Protein AF-A0AAJ6CWS4-F1 (afdb_monomer)

Secondary structure (DSSP, 8-state):
-HHHHHHHHHTT--HHHHHHHHHHHHHTT--SS-HHHHHHHHHHHHHHT----GGG-SS-------------

Radius of gyration: 16.11 Å; Cα contacts (8 Å, |Δi|>4): 30; chains: 1; bounding box: 27×25×53 Å

pLDDT: mean 85.07, std 16.54, range [46.97, 98.12]

Mean predicted aligned error: 7.99 Å

Solvent-accessible surface area (backbone atoms only — not comparable to full-atom values): 4631 Å² total; per-residue (Å²): 120,64,52,60,46,52,50,15,60,76,65,80,44,51,60,65,58,51,51,50,51,42,51,54,24,54,77,69,76,44,82,70,64,54,73,72,52,49,51,53,49,53,52,41,25,63,76,70,69,54,82,80,54,80,89,68,56,87,80,84,78,80,80,78,78,72,76,79,80,75,79,129

Nearest PDB structures (foldseek):
  1i5n-assembly3_C  TM=5.605E-01  e=4.439E+00  Salmonella enterica subsp. enterica serovar Typhimurium

Foldseek 3Di:
DQLLCVLCVVVVHDSVVLVVQCVVCVVVVHHSDDPVSVVSSVVSCVVVVPPDDPVNVDDDDDPPPPPPPDDD

Sequence (72 aa):
MKVLKALAEHRDMSLGDLIEGIVLHAFEGQAPFSPATLETIDQLKRIYGLELGATDSHRLVETTGKADDEPS

Structure (mmCIF, N/CA/C/O backbone):
data_AF-A0AAJ6CWS4-F1
#
_entry.id   AF-A0AAJ6CWS4-F1
#
loop_
_atom_site.group_PDB
_atom_site.id
_atom_site.type_symbol
_atom_site.label_atom_id
_atom_site.label_alt_id
_atom_site.label_comp_id
_atom_site.label_asym_id
_atom_site.label_entity_id
_atom_site.label_seq_id
_atom_site.pdbx_PDB_ins_code
_atom_site.Cartn_x
_atom_site.Cartn_y
_atom_site.Cartn_z
_atom_site.occupancy
_atom_site.B_iso_or_equiv
_atom_site.auth_seq_id
_atom_site.auth_comp_id
_atom_site.auth_asym_id
_atom_site.auth_atom_id
_atom_site.pdbx_PDB_model_num
ATOM 1 N N . MET A 1 1 ? -6.728 7.856 0.649 1.00 77.12 1 MET A N 1
ATOM 2 C CA . MET A 1 1 ? -5.503 7.424 1.366 1.00 77.12 1 MET A CA 1
ATOM 3 C C . MET A 1 1 ? -5.771 6.905 2.791 1.00 77.12 1 MET A C 1
ATOM 5 O O . MET A 1 1 ? -4.975 7.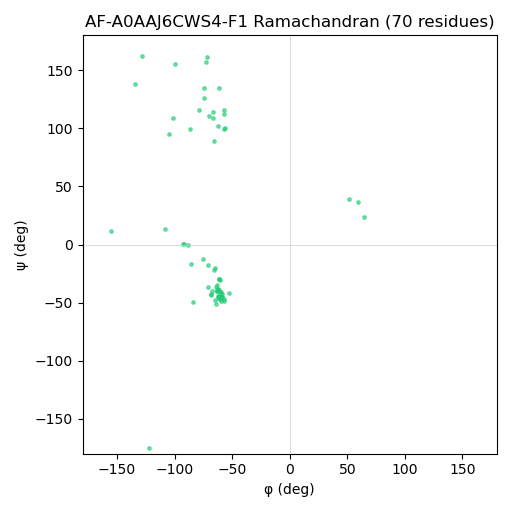191 3.669 1.00 77.12 1 MET A O 1
ATOM 9 N N . LYS A 1 2 ? -6.857 6.161 3.074 1.00 90.75 2 LYS A N 1
ATOM 10 C CA . LYS A 1 2 ? -7.091 5.604 4.431 1.00 90.75 2 LYS A CA 1
ATOM 11 C C . LYS A 1 2 ? -6.352 4.277 4.630 1.00 90.75 2 LYS A C 1
ATOM 13 O O . LYS A 1 2 ? -5.566 4.154 5.554 1.00 90.75 2 LYS A O 1
ATOM 18 N N . VAL A 1 3 ? -6.514 3.353 3.679 1.00 94.25 3 VAL A N 1
ATOM 19 C CA . VAL A 1 3 ? -5.860 2.033 3.691 1.00 94.25 3 VAL A CA 1
ATOM 20 C C . VAL A 1 3 ? -4.333 2.142 3.698 1.00 94.25 3 VAL A C 1
ATOM 22 O O . VAL A 1 3 ? -3.703 1.545 4.556 1.00 94.25 3 VAL A O 1
ATOM 25 N N . LEU A 1 4 ? -3.737 2.952 2.813 1.00 94.75 4 LEU A N 1
ATOM 26 C CA . LEU A 1 4 ? -2.274 3.118 2.772 1.00 94.75 4 LEU A CA 1
ATOM 27 C C . LEU A 1 4 ? -1.703 3.716 4.065 1.00 94.75 4 LEU A C 1
ATOM 29 O O . LEU A 1 4 ? -0.657 3.276 4.522 1.00 94.75 4 LEU A O 1
ATOM 33 N N . LYS A 1 5 ? -2.397 4.684 4.677 1.00 95.75 5 LYS A N 1
ATOM 34 C CA . LYS A 1 5 ? -1.975 5.255 5.965 1.00 95.75 5 LYS A CA 1
ATOM 35 C C . LYS A 1 5 ? -2.035 4.215 7.081 1.00 95.75 5 LYS A C 1
ATOM 37 O O . LYS A 1 5 ? -1.049 4.031 7.776 1.00 95.75 5 LYS A O 1
ATOM 42 N N . ALA A 1 6 ? -3.146 3.489 7.182 1.00 96.50 6 ALA A N 1
ATOM 43 C CA . ALA A 1 6 ? -3.304 2.437 8.180 1.00 96.50 6 ALA A CA 1
ATOM 44 C C . ALA A 1 6 ? -2.305 1.282 7.985 1.00 96.50 6 ALA A C 1
ATOM 46 O O . ALA A 1 6 ? -1.828 0.715 8.960 1.00 96.50 6 ALA A O 1
ATOM 47 N N . LEU A 1 7 ? -1.956 0.943 6.739 1.00 97.06 7 LEU A N 1
ATOM 48 C CA . LEU A 1 7 ? -0.937 -0.066 6.456 1.00 97.06 7 LEU A CA 1
ATOM 49 C C . LEU A 1 7 ? 0.463 0.404 6.872 1.00 97.06 7 LEU A C 1
ATOM 51 O O . LEU A 1 7 ? 1.205 -0.385 7.450 1.00 97.06 7 LEU A O 1
ATOM 55 N N . ALA A 1 8 ? 0.810 1.665 6.598 1.00 97.50 8 ALA A N 1
ATOM 56 C CA . ALA A 1 8 ? 2.078 2.251 7.030 1.00 97.50 8 ALA A CA 1
ATOM 57 C C . ALA A 1 8 ? 2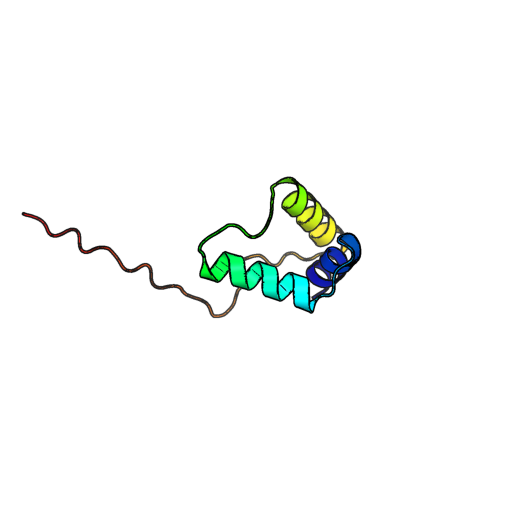.191 2.262 8.565 1.00 97.50 8 ALA A C 1
ATOM 59 O O . ALA A 1 8 ? 3.187 1.792 9.107 1.00 97.50 8 ALA A O 1
ATOM 60 N N . GLU A 1 9 ? 1.126 2.684 9.257 1.00 96.56 9 GLU A N 1
ATOM 61 C CA . GLU A 1 9 ? 1.030 2.635 10.723 1.00 96.56 9 GLU A CA 1
ATOM 62 C C . GLU A 1 9 ? 1.154 1.199 11.257 1.00 96.56 9 GLU A C 1
ATOM 64 O O . GLU A 1 9 ? 1.910 0.956 12.188 1.00 96.56 9 GLU A O 1
ATOM 69 N N . HIS A 1 10 ? 0.479 0.224 10.640 1.00 95.81 10 HIS A N 1
ATOM 70 C CA . HIS A 1 10 ? 0.558 -1.187 11.040 1.00 95.81 10 HIS A CA 1
ATOM 71 C C . HIS A 1 10 ? 1.953 -1.809 10.845 1.00 95.81 10 HIS A C 1
ATOM 73 O O . HIS A 1 10 ? 2.254 -2.845 11.437 1.00 95.81 10 HIS A O 1
ATOM 79 N N . ARG A 1 11 ? 2.793 -1.215 9.991 1.00 94.25 11 ARG A N 1
ATOM 80 C CA . ARG A 1 11 ? 4.151 -1.686 9.689 1.00 94.25 11 ARG A CA 1
ATOM 81 C C . ARG A 1 11 ? 5.239 -0.797 10.286 1.00 94.25 11 ARG A C 1
ATOM 83 O O . ARG A 1 11 ? 6.392 -0.943 9.892 1.00 94.25 11 ARG A O 1
ATOM 90 N N . ASP A 1 12 ? 4.872 0.099 11.203 1.00 96.50 12 ASP A N 1
ATOM 91 C CA . ASP A 1 12 ? 5.787 1.012 11.892 1.00 96.50 12 ASP A CA 1
ATOM 92 C C . ASP A 1 12 ? 6.700 1.798 10.928 1.00 96.50 12 ASP A C 1
ATOM 94 O O . ASP A 1 12 ? 7.880 2.020 11.194 1.00 96.50 12 ASP A O 1
ATOM 98 N N . MET A 1 13 ? 6.153 2.224 9.783 1.00 97.19 13 MET A N 1
ATOM 99 C CA . MET A 1 13 ? 6.876 2.983 8.756 1.00 97.19 13 MET A CA 1
ATOM 100 C C . MET A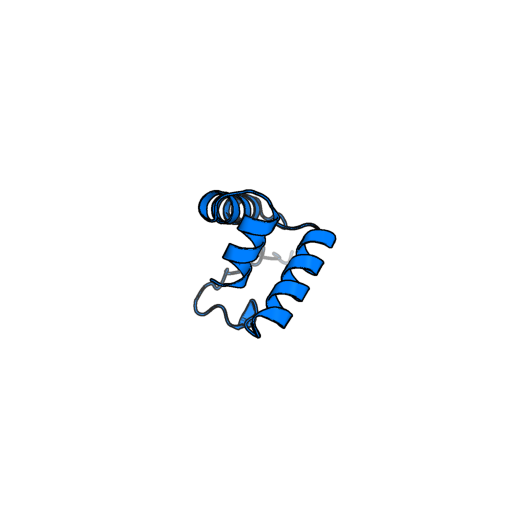 1 13 ? 6.128 4.254 8.363 1.00 97.19 13 MET A C 1
ATOM 102 O O . MET A 1 13 ? 4.923 4.392 8.594 1.00 97.19 13 MET A O 1
ATOM 106 N N . SER A 1 14 ? 6.828 5.202 7.736 1.00 98.12 14 SER A N 1
ATOM 107 C CA . SER A 1 14 ? 6.153 6.381 7.208 1.00 98.12 14 SER A CA 1
ATOM 108 C C . SER A 1 14 ? 5.338 6.030 5.959 1.00 98.12 14 SER A C 1
ATOM 110 O O . SER A 1 14 ? 5.609 5.065 5.240 1.00 98.12 14 SER A O 1
ATOM 112 N N . LEU A 1 15 ? 4.333 6.856 5.652 1.00 97.38 15 LEU A N 1
ATOM 113 C CA . LEU A 1 15 ? 3.608 6.735 4.385 1.00 97.38 15 LEU A CA 1
ATOM 114 C C . LEU A 1 15 ? 4.542 6.930 3.176 1.00 97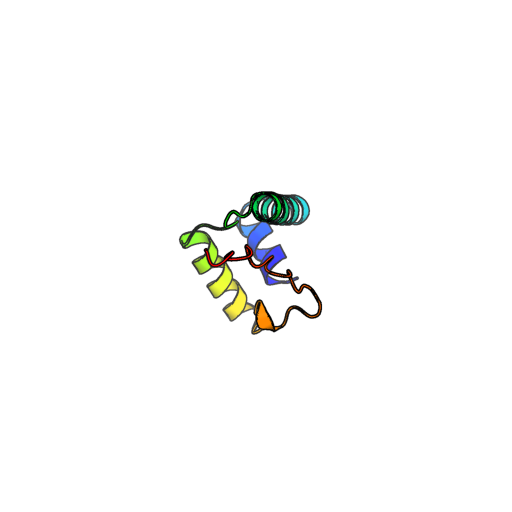.38 15 LEU A C 1
ATOM 116 O O . LEU A 1 15 ? 4.290 6.350 2.124 1.00 97.38 15 LEU A O 1
ATOM 120 N N . GLY A 1 16 ? 5.592 7.746 3.328 1.00 97.62 16 GLY A N 1
ATOM 121 C CA . GLY A 1 16 ? 6.601 7.967 2.292 1.00 97.62 16 GLY A CA 1
ATOM 122 C C . GLY A 1 16 ? 7.365 6.686 1.978 1.00 97.62 16 GLY A C 1
ATOM 123 O O . GLY A 1 16 ? 7.370 6.273 0.823 1.00 97.62 16 GLY A O 1
ATOM 124 N N . ASP A 1 17 ? 7.888 6.018 3.008 1.00 97.62 17 ASP A N 1
ATOM 125 C CA . ASP A 1 17 ? 8.651 4.768 2.866 1.00 97.62 17 ASP A CA 1
ATOM 126 C C . ASP A 1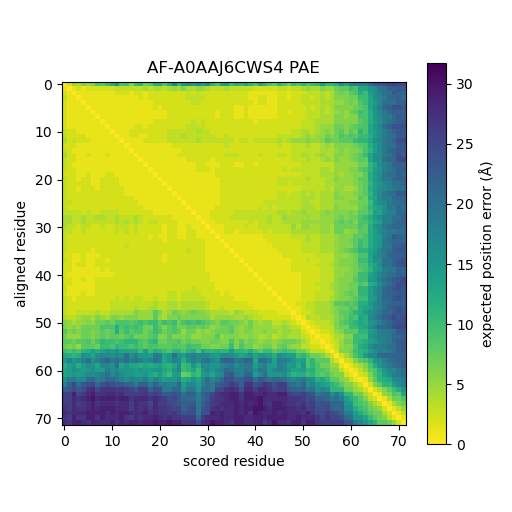 17 ? 7.800 3.660 2.233 1.00 97.62 17 ASP A C 1
ATOM 128 O O . ASP A 1 17 ? 8.257 2.933 1.352 1.00 97.62 17 ASP A O 1
ATOM 132 N N . LEU A 1 18 ? 6.525 3.556 2.634 1.00 97.50 18 LEU A N 1
ATOM 133 C CA . LEU A 1 18 ? 5.595 2.595 2.041 1.00 97.50 18 LEU A CA 1
ATOM 134 C C . LEU A 1 18 ? 5.409 2.848 0.538 1.00 97.50 18 LEU A C 1
ATOM 136 O O . LEU A 1 18 ? 5.431 1.909 -0.256 1.00 97.50 18 LEU A O 1
ATOM 140 N N . ILE A 1 19 ? 5.194 4.106 0.142 1.00 96.62 19 ILE A N 1
ATOM 141 C CA . ILE A 1 19 ? 4.978 4.462 -1.265 1.00 96.62 19 ILE A CA 1
ATOM 142 C C . ILE A 1 19 ? 6.259 4.254 -2.071 1.00 96.62 19 ILE A C 1
ATOM 144 O O . ILE A 1 19 ? 6.189 3.684 -3.157 1.00 96.62 19 ILE A O 1
ATOM 148 N N . GLU A 1 20 ? 7.410 4.669 -1.543 1.00 97.50 20 GLU A N 1
ATOM 149 C CA . GLU A 1 20 ? 8.709 4.450 -2.177 1.00 97.50 20 GLU A CA 1
ATOM 150 C C . GLU A 1 20 ? 8.951 2.955 -2.416 1.00 97.50 20 GLU A C 1
ATOM 152 O O . GLU A 1 20 ? 9.215 2.558 -3.547 1.00 97.50 20 GLU A O 1
ATOM 157 N N . GLY A 1 21 ? 8.737 2.107 -1.405 1.00 96.38 21 GLY A N 1
ATOM 158 C CA . GLY A 1 21 ? 8.868 0.656 -1.540 1.00 96.38 21 GLY A CA 1
ATOM 159 C C . GLY A 1 21 ? 7.947 0.053 -2.607 1.00 96.38 21 GLY A C 1
ATOM 160 O O . GLY A 1 21 ? 8.395 -0.775 -3.401 1.00 96.38 21 GLY A O 1
ATOM 161 N N . ILE A 1 22 ? 6.679 0.482 -2.679 1.00 96.00 22 ILE A N 1
ATOM 162 C CA . ILE A 1 22 ? 5.738 0.034 -3.724 1.00 96.00 22 ILE A CA 1
ATOM 163 C C . ILE A 1 22 ? 6.235 0.438 -5.118 1.00 96.00 22 ILE A C 1
ATOM 165 O O . ILE A 1 22 ? 6.189 -0.369 -6.046 1.00 96.00 22 ILE A O 1
ATOM 169 N N . VAL A 1 23 ? 6.702 1.679 -5.269 1.00 96.00 23 VAL A N 1
ATOM 170 C CA . VAL A 1 23 ? 7.174 2.221 -6.550 1.00 96.00 23 VAL A CA 1
ATOM 171 C C . VAL A 1 23 ? 8.463 1.535 -7.005 1.00 96.00 23 VAL A C 1
ATOM 173 O O . VAL A 1 23 ? 8.573 1.205 -8.182 1.00 96.00 23 VAL A O 1
ATOM 176 N N . LEU A 1 24 ? 9.400 1.251 -6.096 1.00 97.62 24 LEU A N 1
ATOM 177 C CA . LEU A 1 24 ? 10.630 0.519 -6.417 1.00 97.62 24 LEU A CA 1
ATOM 178 C C . LEU A 1 24 ? 10.334 -0.896 -6.935 1.00 97.62 24 LEU A C 1
ATOM 180 O O . LEU A 1 24 ? 10.854 -1.276 -7.980 1.00 97.62 24 LEU A O 1
ATOM 184 N N . HIS A 1 25 ? 9.427 -1.640 -6.290 1.00 95.75 25 HIS A N 1
ATOM 185 C CA . HIS A 1 25 ? 9.000 -2.950 -6.804 1.00 95.75 25 HIS A CA 1
ATOM 186 C C . HIS A 1 25 ? 8.337 -2.832 -8.182 1.00 95.75 25 HIS A C 1
ATOM 188 O O . HIS A 1 25 ? 8.589 -3.662 -9.051 1.00 95.75 25 HIS A O 1
ATOM 194 N N . ALA A 1 26 ? 7.523 -1.795 -8.405 1.00 93.50 26 ALA A N 1
ATOM 195 C CA . ALA A 1 26 ? 6.908 -1.554 -9.708 1.00 93.50 26 ALA A CA 1
ATOM 196 C C . ALA A 1 26 ? 7.958 -1.266 -10.799 1.00 93.50 26 ALA A C 1
ATOM 198 O O . ALA A 1 26 ? 7.842 -1.802 -11.898 1.00 93.50 26 ALA A O 1
ATOM 199 N N . PHE A 1 27 ? 9.011 -0.496 -10.496 1.00 94.75 27 PHE A N 1
ATOM 200 C CA . PHE A 1 27 ? 10.137 -0.277 -11.415 1.00 94.75 27 PHE A CA 1
ATOM 201 C C . PHE A 1 27 ? 10.884 -1.572 -11.763 1.00 94.75 27 PHE A C 1
ATOM 203 O O . PHE A 1 27 ? 11.404 -1.699 -12.869 1.00 94.75 27 PHE A O 1
ATOM 210 N N . GLU A 1 28 ? 10.907 -2.542 -10.850 1.00 96.19 28 GLU A N 1
ATOM 211 C CA . GLU A 1 28 ? 11.537 -3.855 -11.032 1.00 96.19 28 GLU A CA 1
ATOM 212 C C . GLU A 1 28 ? 10.576 -4.931 -11.583 1.00 96.19 28 GLU A C 1
ATOM 214 O O . GLU A 1 28 ? 10.968 -6.088 -11.763 1.00 96.19 28 GLU A O 1
ATOM 219 N N . GLY A 1 29 ? 9.307 -4.585 -11.837 1.00 93.12 29 GLY A N 1
ATOM 220 C CA . GLY A 1 29 ? 8.275 -5.533 -12.272 1.00 93.12 29 GLY A CA 1
ATOM 221 C C . GLY A 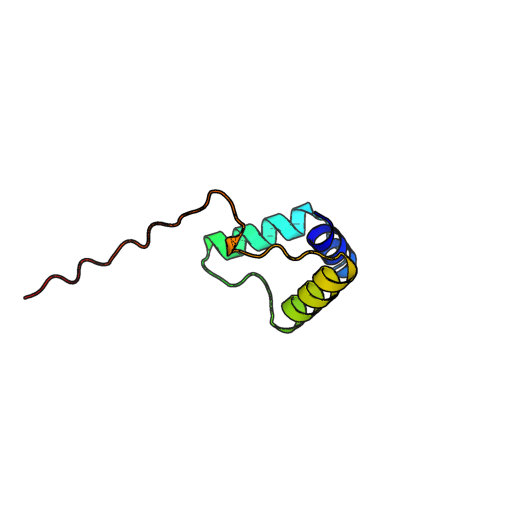1 29 ? 7.938 -6.610 -11.232 1.00 93.12 29 GLY A C 1
ATOM 222 O O . GLY A 1 29 ? 7.481 -7.696 -11.589 1.00 93.12 29 GLY A O 1
ATOM 223 N N . GLN A 1 30 ? 8.188 -6.339 -9.951 1.00 93.69 30 GLN A N 1
ATOM 224 C CA . GLN A 1 30 ? 7.944 -7.250 -8.836 1.00 93.69 30 GLN A CA 1
ATOM 225 C C . GLN A 1 30 ? 6.641 -6.911 -8.107 1.00 93.69 30 GLN A C 1
ATOM 227 O O . GLN A 1 30 ? 6.173 -5.772 -8.089 1.00 93.69 30 GLN A O 1
ATOM 232 N N . ALA A 1 31 ? 6.055 -7.911 -7.447 1.00 94.62 31 ALA A N 1
ATOM 233 C CA . ALA A 1 31 ? 4.912 -7.686 -6.573 1.00 94.62 31 ALA A CA 1
ATOM 234 C C . ALA A 1 31 ? 5.375 -7.016 -5.261 1.00 94.62 31 ALA A C 1
ATOM 236 O O . ALA A 1 31 ? 6.231 -7.575 -4.576 1.00 94.62 31 ALA A O 1
ATOM 237 N N . PRO A 1 32 ? 4.791 -5.874 -4.851 1.00 95.12 32 PRO A N 1
ATOM 238 C CA . PRO A 1 32 ? 5.238 -5.133 -3.667 1.00 95.12 32 PRO A CA 1
ATOM 239 C C . PRO A 1 32 ? 4.817 -5.767 -2.333 1.00 95.12 32 PRO A C 1
ATOM 241 O O . PRO A 1 32 ? 5.280 -5.350 -1.273 1.00 95.12 32 PRO A O 1
ATOM 244 N N . PHE A 1 33 ? 3.903 -6.743 -2.353 1.00 96.44 33 PHE A N 1
ATOM 245 C CA . PHE A 1 33 ? 3.290 -7.293 -1.148 1.00 96.44 33 PHE A CA 1
ATOM 246 C C . PHE A 1 33 ? 3.244 -8.817 -1.161 1.00 96.44 33 PHE A C 1
ATOM 248 O O . PHE A 1 33 ? 2.874 -9.444 -2.151 1.00 96.44 33 PHE A O 1
ATOM 255 N N . SER A 1 34 ? 3.543 -9.408 -0.005 1.00 95.88 34 SER A N 1
ATOM 256 C CA . SER A 1 34 ? 3.328 -10.831 0.253 1.00 95.88 34 SER A CA 1
ATOM 257 C C . SER A 1 34 ? 1.835 -11.164 0.410 1.00 95.88 34 SER A C 1
ATOM 259 O O . SER A 1 34 ? 1.051 -10.277 0.767 1.00 95.88 34 SER A O 1
ATOM 261 N N . PRO A 1 35 ? 1.429 -12.442 0.269 1.00 97.38 35 PRO A N 1
ATOM 262 C CA . PRO A 1 35 ? 0.044 -12.866 0.497 1.00 97.38 35 PRO A CA 1
ATOM 263 C C . PRO A 1 35 ? -0.519 -12.440 1.862 1.00 97.38 35 PRO A C 1
ATOM 265 O O . PRO A 1 35 ? -1.633 -11.932 1.937 1.00 97.38 35 PRO A O 1
ATOM 268 N N . ALA A 1 36 ? 0.278 -12.546 2.929 1.00 96.69 36 ALA A N 1
ATOM 269 C CA . ALA A 1 36 ? -0.126 -12.105 4.266 1.00 96.69 36 ALA A CA 1
ATOM 270 C C . ALA A 1 36 ? -0.373 -10.586 4.337 1.00 96.69 36 ALA A C 1
ATOM 272 O O . ALA A 1 36 ? -1.287 -10.124 5.011 1.00 96.69 36 ALA A O 1
ATOM 273 N N . THR A 1 37 ? 0.422 -9.791 3.614 1.00 96.06 37 THR A N 1
ATOM 274 C CA . THR A 1 37 ? 0.227 -8.334 3.556 1.00 96.06 37 THR A CA 1
ATOM 275 C C . THR A 1 37 ? -1.020 -7.968 2.754 1.00 96.06 37 THR A C 1
ATOM 277 O O . THR A 1 37 ? -1.741 -7.050 3.139 1.00 96.06 37 THR A O 1
ATOM 280 N N . LEU A 1 38 ? -1.310 -8.705 1.679 1.00 96.69 38 LEU A N 1
ATOM 281 C CA . LEU A 1 38 ? -2.542 -8.540 0.907 1.00 96.69 38 LEU A CA 1
ATOM 282 C C . LEU A 1 38 ? -3.787 -8.845 1.752 1.00 96.69 38 LEU A C 1
ATOM 284 O O . LEU A 1 38 ? -4.761 -8.101 1.679 1.00 96.69 38 LEU A O 1
ATOM 288 N N . GLU A 1 39 ? -3.735 -9.855 2.624 1.00 96.81 39 GLU A N 1
ATOM 289 C CA . GLU A 1 39 ? -4.827 -10.135 3.562 1.00 96.81 39 GLU A CA 1
ATOM 290 C C . GLU A 1 39 ? -5.078 -8.960 4.523 1.00 96.81 39 GLU A C 1
ATOM 292 O O . GLU A 1 39 ? -6.225 -8.545 4.714 1.00 96.81 39 GLU A O 1
ATOM 297 N N . THR A 1 40 ? -4.016 -8.365 5.081 1.00 96.12 40 THR A N 1
ATOM 298 C CA . THR A 1 40 ? -4.132 -7.149 5.904 1.00 96.12 40 THR A CA 1
ATOM 299 C C . THR A 1 40 ? -4.758 -5.997 5.115 1.00 96.12 40 THR A C 1
ATOM 301 O O . THR A 1 40 ? -5.654 -5.317 5.616 1.00 96.12 40 THR A O 1
ATOM 304 N N . ILE A 1 41 ? -4.323 -5.779 3.870 1.00 95.62 41 ILE A N 1
ATOM 305 C CA . ILE A 1 41 ? -4.874 -4.738 2.991 1.00 95.62 41 ILE A CA 1
ATOM 306 C C . ILE A 1 41 ? -6.375 -4.953 2.781 1.00 95.62 41 ILE A C 1
ATOM 308 O O . ILE A 1 41 ? -7.146 -4.005 2.927 1.00 95.62 41 ILE A O 1
ATOM 312 N N . ASP A 1 42 ? -6.809 -6.182 2.509 1.00 95.12 42 ASP A N 1
ATOM 313 C CA . ASP A 1 42 ? -8.220 -6.517 2.313 1.00 95.12 42 ASP A CA 1
ATOM 314 C C . ASP A 1 42 ? -9.066 -6.282 3.570 1.00 95.12 42 ASP A C 1
ATOM 316 O O . ASP A 1 42 ? -10.190 -5.777 3.486 1.00 95.12 42 ASP A O 1
ATOM 320 N N . GLN A 1 43 ? -8.535 -6.600 4.752 1.00 95.88 43 GLN A N 1
ATOM 321 C CA . GLN A 1 43 ? -9.196 -6.283 6.021 1.00 95.88 43 GLN A CA 1
ATOM 322 C C . GLN A 1 43 ? -9.349 -4.766 6.203 1.00 95.88 43 GLN A C 1
ATOM 324 O O . GLN A 1 43 ? -10.442 -4.291 6.521 1.00 95.88 43 GLN A O 1
ATOM 329 N N . LEU A 1 44 ? -8.294 -3.993 5.930 1.00 95.62 44 LEU A N 1
ATOM 330 C CA . LEU A 1 44 ? -8.332 -2.530 5.996 1.00 95.62 44 LEU A CA 1
ATOM 331 C C . LEU A 1 44 ? -9.310 -1.933 4.972 1.00 95.62 44 LEU A C 1
ATOM 333 O O . LEU A 1 44 ? -10.044 -1.001 5.304 1.00 95.62 44 LEU A O 1
ATOM 337 N N . LYS A 1 45 ? -9.373 -2.473 3.746 1.00 94.31 45 LYS A N 1
ATOM 338 C CA . LYS A 1 45 ? -10.357 -2.062 2.730 1.00 94.31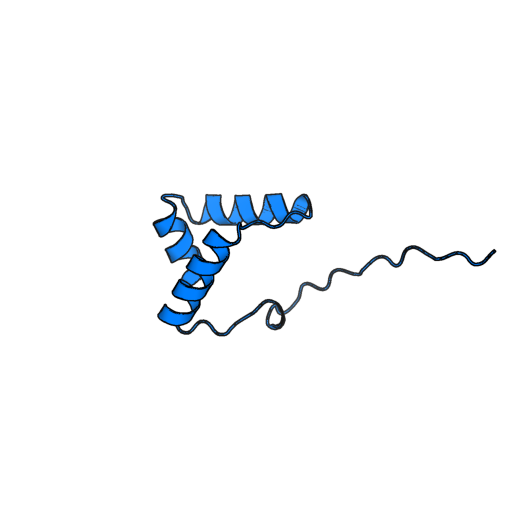 45 LYS A CA 1
ATOM 339 C C . LYS A 1 45 ? -11.784 -2.225 3.246 1.00 94.31 45 LYS A C 1
ATOM 341 O O . LYS A 1 45 ? -12.552 -1.270 3.158 1.00 94.31 45 LYS A O 1
ATOM 346 N N . ARG A 1 46 ? -12.106 -3.376 3.852 1.00 94.50 46 ARG A N 1
ATOM 347 C CA . ARG A 1 46 ? -13.427 -3.645 4.450 1.00 94.50 46 ARG A CA 1
ATOM 348 C C . ARG A 1 46 ? -13.763 -2.673 5.582 1.00 94.50 46 ARG A C 1
ATOM 350 O O . ARG A 1 46 ? -14.853 -2.113 5.588 1.00 94.50 46 ARG A O 1
ATOM 357 N N . ILE A 1 47 ? -12.824 -2.420 6.499 1.00 94.12 47 ILE A N 1
ATOM 358 C CA . ILE A 1 47 ? -13.018 -1.487 7.627 1.00 94.12 47 ILE A CA 1
ATOM 359 C C . ILE A 1 47 ? -1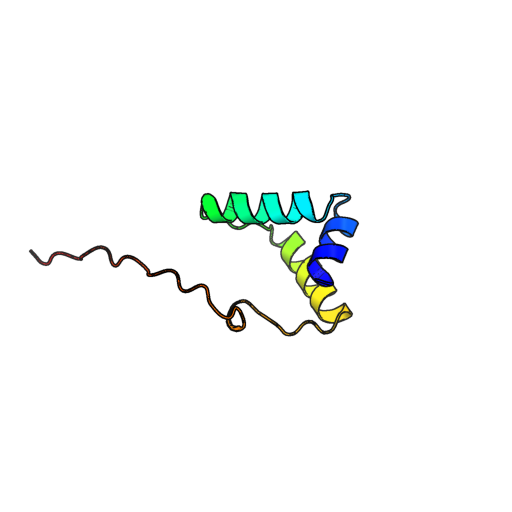3.331 -0.069 7.134 1.00 94.12 47 ILE A C 1
ATOM 361 O O . ILE A 1 47 ? -14.187 0.614 7.694 1.00 94.12 47 ILE A O 1
ATOM 365 N N . TYR A 1 48 ? -12.648 0.383 6.082 1.00 91.81 48 TYR A N 1
ATOM 366 C CA . TYR A 1 48 ? -12.813 1.738 5.560 1.00 91.81 48 TYR A CA 1
ATOM 367 C C . TYR A 1 48 ? -13.855 1.871 4.441 1.00 91.81 48 TYR A C 1
ATOM 369 O O . TYR A 1 48 ? -14.033 2.989 3.950 1.00 91.81 48 TYR A O 1
ATOM 377 N N . GLY A 1 49 ? -14.517 0.780 4.039 1.00 90.88 49 GLY A N 1
ATOM 378 C CA . GLY A 1 49 ? -15.452 0.759 2.908 1.00 90.88 49 GLY A CA 1
ATOM 379 C C . GLY A 1 49 ? -14.799 1.176 1.586 1.00 90.88 49 GLY A C 1
ATOM 380 O O . GLY A 1 49 ? -15.391 1.926 0.811 1.00 90.88 49 GLY A O 1
ATOM 381 N N . LEU A 1 50 ? -13.534 0.795 1.367 1.00 87.56 50 LEU A N 1
ATOM 382 C CA . LEU A 1 50 ? -12.816 1.106 0.131 1.00 87.56 50 LEU A CA 1
ATOM 383 C C . LEU A 1 50 ? -13.087 0.031 -0.927 1.00 87.56 50 LEU A C 1
ATOM 385 O O . LEU A 1 50 ? -12.418 -1.000 -0.953 1.00 87.56 50 LEU A O 1
ATOM 389 N N . GLU A 1 51 ? -14.001 0.337 -1.842 1.00 81.00 51 GLU A N 1
ATOM 390 C CA . GLU A 1 51 ? -14.372 -0.551 -2.955 1.00 81.00 51 GLU A CA 1
ATOM 391 C C . GLU A 1 51 ? -13.455 -0.412 -4.180 1.00 81.00 51 GLU A C 1
ATOM 393 O O . GLU A 1 51 ? -13.406 -1.305 -5.019 1.00 81.00 51 GLU A O 1
ATOM 398 N N . LEU A 1 52 ? -12.687 0.682 -4.266 1.00 77.62 52 LEU A N 1
ATOM 399 C CA . LEU A 1 52 ? -11.824 0.960 -5.416 1.00 77.62 52 LEU A CA 1
ATOM 400 C C . LEU A 1 52 ? -10.748 -0.127 -5.595 1.00 77.62 52 LEU A C 1
ATOM 402 O O . LEU A 1 52 ? -10.079 -0.548 -4.639 1.00 77.62 52 LEU A O 1
ATOM 406 N N . GLY A 1 53 ? -10.576 -0.560 -6.840 1.00 79.38 53 GLY A N 1
ATOM 407 C CA . GLY A 1 53 ? -9.569 -1.502 -7.308 1.00 79.38 53 GLY A CA 1
ATOM 408 C C . GLY A 1 53 ? -8.682 -0.912 -8.405 1.00 79.38 53 GLY A C 1
ATOM 409 O O . GLY A 1 53 ? -8.774 0.263 -8.755 1.00 79.38 53 GLY A O 1
ATOM 410 N N . ALA A 1 54 ? -7.797 -1.741 -8.965 1.00 78.06 54 ALA A N 1
ATOM 411 C CA . ALA A 1 54 ? -6.892 -1.317 -10.037 1.00 78.06 54 ALA A CA 1
ATOM 412 C C . ALA A 1 54 ? -7.643 -0.848 -11.299 1.00 78.06 54 ALA A C 1
ATOM 414 O O . ALA A 1 54 ? -7.173 0.047 -11.994 1.00 78.06 54 ALA A O 1
ATOM 415 N N . THR A 1 55 ? -8.831 -1.403 -11.558 1.00 74.38 55 THR A N 1
ATOM 416 C CA . THR A 1 55 ? -9.712 -1.030 -12.678 1.00 74.38 55 THR A CA 1
ATOM 417 C C . THR A 1 55 ? -10.259 0.391 -12.577 1.00 74.38 55 THR A C 1
ATOM 419 O O . THR A 1 55 ? -10.620 0.973 -13.594 1.00 74.38 55 THR A O 1
ATOM 422 N N . ASP A 1 56 ? -10.290 0.961 -11.372 1.00 75.38 56 ASP A N 1
ATOM 423 C CA . ASP A 1 56 ? -10.719 2.342 -11.132 1.00 75.38 56 ASP A CA 1
ATOM 424 C C . ASP A 1 56 ? -9.555 3.342 -11.256 1.00 75.38 56 ASP A C 1
ATOM 426 O O . ASP A 1 56 ? -9.733 4.551 -11.087 1.00 75.38 56 ASP A O 1
ATOM 430 N N . SER A 1 57 ? -8.338 2.859 -11.541 1.00 71.56 57 SER A N 1
ATOM 431 C CA . SER A 1 57 ? -7.178 3.714 -11.775 1.00 71.56 57 SER A CA 1
ATOM 432 C C . SER A 1 57 ? -7.376 4.506 -13.064 1.00 71.56 57 SER A C 1
ATOM 434 O O . SER A 1 57 ? -7.425 3.955 -14.161 1.00 71.56 57 SER A O 1
ATOM 436 N N . HIS A 1 58 ? -7.506 5.826 -12.944 1.00 61.12 58 HIS A N 1
ATOM 437 C CA . HIS A 1 58 ? -8.061 6.613 -14.038 1.00 61.12 58 HIS A CA 1
ATOM 438 C C . HIS A 1 58 ? -7.178 6.780 -15.284 1.00 61.12 58 HIS A C 1
ATOM 440 O O . HIS A 1 58 ? -7.726 7.206 -16.295 1.00 61.12 58 HIS A O 1
ATOM 446 N N . ARG A 1 59 ? -5.853 6.554 -15.282 1.00 54.28 59 ARG A N 1
ATOM 447 C CA . ARG A 1 59 ? -5.005 7.055 -16.399 1.00 54.28 59 ARG A CA 1
ATOM 448 C C . ARG A 1 59 ? -3.680 6.326 -16.673 1.00 54.28 59 ARG A C 1
ATOM 450 O O . ARG A 1 59 ? -2.876 6.856 -17.434 1.00 54.28 59 ARG A O 1
ATOM 457 N N . LEU A 1 60 ? -3.422 5.157 -16.093 1.00 53.78 60 LEU A N 1
ATOM 458 C CA . LEU A 1 60 ? -2.192 4.400 -16.368 1.00 53.78 60 LEU A CA 1
ATOM 459 C C . LEU A 1 60 ? -2.513 3.205 -17.267 1.00 53.78 60 LEU A C 1
ATOM 461 O O . LEU A 1 60 ? -2.953 2.164 -16.795 1.00 53.78 60 LEU A O 1
ATOM 465 N N . VAL A 1 61 ? -2.334 3.396 -18.575 1.00 59.81 61 VAL A N 1
ATOM 466 C CA . VAL A 1 61 ? -2.331 2.315 -19.565 1.00 59.81 61 VAL A CA 1
ATOM 467 C C . VAL A 1 61 ? -0.876 2.034 -19.908 1.00 59.81 61 VAL A C 1
ATOM 469 O O . VAL A 1 61 ? -0.227 2.855 -20.554 1.00 59.81 61 VAL A O 1
ATOM 472 N N . GLU A 1 62 ? -0.358 0.895 -19.460 1.00 63.28 62 GLU A N 1
ATOM 473 C CA . GLU A 1 62 ? 0.909 0.373 -19.962 1.00 63.28 62 GLU A CA 1
ATOM 474 C C . GLU A 1 62 ? 0.644 -0.294 -21.309 1.00 63.28 62 GLU A C 1
ATOM 476 O O . GLU A 1 62 ? -0.114 -1.261 -21.410 1.00 63.28 62 GLU A O 1
ATOM 481 N N . THR A 1 63 ? 1.229 0.251 -22.373 1.00 58.59 63 THR A N 1
ATOM 482 C CA . THR A 1 63 ? 1.214 -0.409 -23.675 1.00 58.59 63 THR A CA 1
ATOM 483 C C . THR A 1 63 ? 2.057 -1.671 -23.547 1.00 58.59 63 THR A C 1
ATOM 485 O O . THR A 1 63 ? 3.280 -1.589 -23.442 1.00 58.59 63 THR A O 1
ATOM 488 N N . THR A 1 64 ? 1.423 -2.842 -23.555 1.00 59.00 64 THR A N 1
ATOM 489 C CA . THR A 1 64 ? 2.134 -4.103 -23.742 1.00 59.00 64 THR A CA 1
ATOM 490 C C . THR A 1 64 ? 2.779 -4.052 -25.120 1.00 59.00 64 THR A C 1
ATOM 492 O O . THR A 1 64 ? 2.108 -4.179 -26.144 1.00 59.00 64 THR A O 1
ATOM 495 N N . GLY A 1 65 ? 4.086 -3.783 -25.157 1.00 49.09 65 GLY A N 1
ATOM 496 C CA . GLY A 1 65 ? 4.893 -3.959 -26.354 1.00 49.09 65 GLY A CA 1
ATOM 497 C C . GLY A 1 65 ? 4.735 -5.405 -26.794 1.00 49.09 65 GLY A C 1
ATOM 498 O O . GLY A 1 65 ? 5.296 -6.313 -26.186 1.00 49.09 65 GLY A O 1
ATOM 499 N N . LYS A 1 66 ? 3.883 -5.618 -27.794 1.00 46.97 66 LYS A N 1
ATOM 500 C CA . LYS A 1 66 ? 3.749 -6.880 -28.502 1.00 46.97 66 LYS A CA 1
ATOM 501 C C . LYS A 1 66 ? 5.146 -7.169 -29.044 1.00 46.97 66 LYS A C 1
ATOM 503 O O . LYS A 1 66 ? 5.646 -6.394 -29.851 1.00 46.97 66 LYS A O 1
ATOM 508 N N . ALA A 1 67 ? 5.804 -8.206 -28.530 1.00 53.06 67 ALA A N 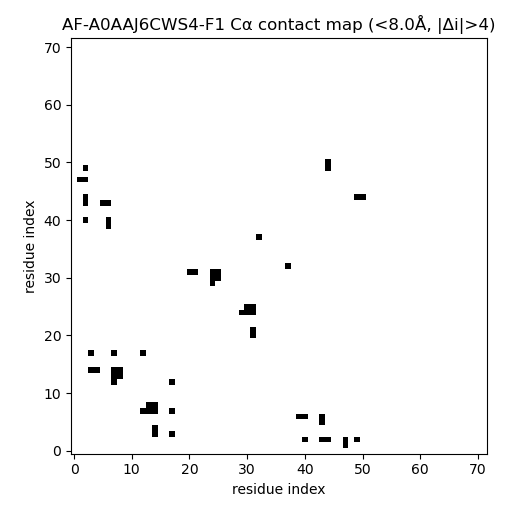1
ATOM 509 C CA . ALA A 1 67 ? 6.924 -8.786 -29.247 1.00 53.06 67 ALA A CA 1
ATOM 510 C C . ALA A 1 67 ? 6.355 -9.176 -30.611 1.00 53.06 67 ALA A C 1
ATOM 512 O O . ALA A 1 67 ? 5.385 -9.939 -30.673 1.00 53.06 67 ALA A O 1
ATOM 513 N N . ASP A 1 68 ? 6.861 -8.534 -31.657 1.00 51.25 68 ASP A N 1
ATOM 514 C CA . ASP A 1 68 ? 6.551 -8.877 -33.030 1.00 51.25 68 ASP A CA 1
ATOM 515 C C . ASP A 1 68 ? 6.941 -10.345 -33.219 1.00 51.25 68 ASP A C 1
ATOM 517 O O . ASP A 1 68 ? 8.113 -10.702 -33.317 1.00 51.25 68 ASP A O 1
ATOM 521 N N . ASP A 1 69 ? 5.928 -11.204 -33.154 1.00 53.66 69 ASP A N 1
ATOM 522 C CA . ASP A 1 69 ? 5.978 -12.581 -33.610 1.00 53.66 69 ASP A CA 1
ATOM 523 C C . ASP A 1 69 ? 6.149 -12.486 -35.129 1.00 53.66 69 ASP A C 1
ATOM 525 O O . ASP A 1 69 ? 5.182 -12.299 -35.869 1.00 53.66 69 ASP A O 1
ATOM 529 N N . GLU A 1 70 ? 7.407 -12.437 -35.568 1.00 48.56 70 GLU A N 1
ATOM 530 C CA . GLU A 1 70 ? 7.802 -12.428 -36.972 1.00 48.56 70 GLU A CA 1
ATOM 531 C C . GLU A 1 70 ? 7.496 -13.827 -37.539 1.00 48.56 70 GLU A C 1
ATOM 533 O O . GLU A 1 70 ? 8.137 -14.802 -37.128 1.00 48.56 70 GLU A O 1
ATOM 538 N N . PRO A 1 71 ? 6.499 -13.993 -38.431 1.00 61.31 71 PRO A N 1
ATOM 539 C CA . PRO A 1 71 ? 6.299 -15.274 -39.078 1.00 61.31 71 PRO A CA 1
ATOM 540 C C . PRO A 1 71 ? 7.399 -15.456 -40.129 1.00 61.31 71 PRO A C 1
ATOM 542 O O . PRO A 1 71 ? 7.718 -14.531 -40.875 1.00 61.31 71 PRO A O 1
ATOM 545 N N . SER A 1 72 ? 7.969 -16.662 -40.121 1.00 57.34 72 SER A N 1
ATOM 546 C CA . SER A 1 72 ? 9.065 -17.152 -40.969 1.00 57.34 72 SER A CA 1
ATOM 547 C C . SER A 1 72 ? 8.908 -16.902 -42.468 1.00 57.34 72 SER A C 1
ATOM 549 O O . SER A 1 72 ? 7.757 -16.912 -42.961 1.00 57.34 72 SER A O 1
#